Protein AF-A0A9E5F348-F1 (afdb_monomer_lite)

Radius of gyration: 17.95 Å; chains: 1; bounding box: 44×20×51 Å

Secondary structure (DSSP, 8-state):
---PPPPS-HHHHHHHHHHSTTTS--HHHHTTS-SSTTS-B-S-SS--SSEEEE-TTSS-EEEE-----HHHHHH-HHHHHHHHHHHHHHHH-

Foldseek 3Di:
DDDDDDDPDPVVVVVVQCPDPVNDDPCVVPVVDDPCPPNQWPDPPDDALWTWGHDPPDPDIDIDHFFFDPVLCVVPVVVRVVVRVVSRVVSRD

Sequence (93 aa):
MQTINEPTDYVVVARQLISQPNIASKRWVYEQYDSMVGTANMGTNKCSDAAVVNIKGTSSALVLSVDCNGRYVHANPKVGTMIAVCEAARNIV

pLDDT: mean 91.68, std 7.56, range [50.47, 98.12]

Structure (mmCIF, N/CA/C/O backbone):
data_AF-A0A9E5F348-F1
#
_entry.id   AF-A0A9E5F348-F1
#
loop_
_atom_site.group_PDB
_atom_site.id
_atom_site.type_symbol
_atom_site.label_atom_id
_atom_site.label_alt_id
_atom_site.label_comp_id
_atom_site.label_asym_id
_atom_site.label_entity_id
_atom_site.label_seq_id
_atom_site.pdbx_PDB_ins_code
_atom_site.Cartn_x
_atom_site.Cartn_y
_atom_site.Cartn_z
_atom_site.occupancy
_atom_site.B_iso_or_equiv
_atom_site.auth_seq_id
_atom_site.auth_comp_id
_atom_site.auth_asym_id
_atom_site.auth_atom_id
_atom_site.pdbx_PDB_model_num
ATOM 1 N N . MET A 1 1 ? 26.048 7.505 -14.699 1.00 50.47 1 MET A N 1
ATOM 2 C CA . MET A 1 1 ? 24.580 7.377 -14.806 1.00 50.47 1 MET A CA 1
ATOM 3 C C . MET A 1 1 ? 24.261 7.138 -16.264 1.00 50.47 1 MET A C 1
ATOM 5 O O . MET A 1 1 ? 24.703 7.927 -17.085 1.00 50.47 1 MET A O 1
ATOM 9 N N . GLN A 1 2 ? 23.614 6.023 -16.593 1.00 62.84 2 GLN A N 1
ATOM 10 C CA . GLN A 1 2 ? 23.199 5.743 -17.967 1.00 62.84 2 GLN A CA 1
ATOM 11 C C . GLN A 1 2 ? 22.030 6.675 -18.301 1.00 62.84 2 GLN A C 1
ATOM 13 O O . GLN A 1 2 ? 21.029 6.673 -17.586 1.00 62.84 2 GLN A O 1
ATOM 18 N N . THR A 1 3 ? 22.176 7.505 -19.328 1.00 75.69 3 THR A N 1
ATOM 19 C CA . THR A 1 3 ? 21.109 8.393 -19.794 1.00 75.69 3 THR A CA 1
ATOM 20 C C . THR A 1 3 ? 20.053 7.534 -20.482 1.00 75.69 3 THR A C 1
ATOM 22 O O . THR A 1 3 ? 20.325 6.924 -21.513 1.00 75.69 3 THR A O 1
ATOM 25 N N . ILE A 1 4 ? 18.874 7.412 -19.874 1.00 83.31 4 ILE A N 1
ATOM 26 C CA . ILE A 1 4 ? 17.737 6.711 -20.477 1.00 83.31 4 ILE A CA 1
ATOM 27 C C . ILE A 1 4 ? 17.034 7.713 -21.392 1.00 83.31 4 ILE A C 1
ATOM 29 O O . ILE A 1 4 ? 16.691 8.805 -20.946 1.00 83.31 4 ILE A O 1
ATOM 33 N N . ASN A 1 5 ? 16.845 7.353 -22.663 1.00 89.62 5 ASN A N 1
ATOM 34 C CA . ASN A 1 5 ? 16.136 8.209 -23.613 1.00 89.62 5 ASN A CA 1
ATOM 35 C C . ASN A 1 5 ? 14.669 8.364 -23.197 1.00 89.62 5 ASN A C 1
ATOM 37 O O . ASN A 1 5 ? 14.013 7.378 -22.848 1.00 89.62 5 ASN A O 1
ATOM 41 N N . GLU A 1 6 ? 14.158 9.591 -23.259 1.00 90.56 6 GLU A N 1
ATOM 42 C CA . GLU A 1 6 ? 12.754 9.862 -22.968 1.00 90.56 6 GLU A CA 1
ATOM 43 C C . GLU A 1 6 ? 11.836 9.227 -24.029 1.00 90.56 6 GLU A C 1
ATOM 45 O O . GLU A 1 6 ? 12.196 9.158 -25.210 1.00 90.56 6 GLU A O 1
ATOM 50 N N . PRO A 1 7 ? 10.642 8.754 -23.631 1.00 91.12 7 PRO A N 1
ATOM 51 C CA . PRO A 1 7 ? 9.627 8.316 -24.574 1.00 91.12 7 PRO A CA 1
ATOM 52 C C . PRO A 1 7 ? 9.253 9.408 -25.578 1.00 91.12 7 PRO A C 1
ATOM 54 O O . PRO A 1 7 ? 9.046 10.561 -25.214 1.00 91.12 7 PRO A O 1
ATOM 57 N N . THR A 1 8 ? 9.061 9.019 -26.836 1.00 92.56 8 THR A N 1
ATOM 58 C CA . THR A 1 8 ? 8.593 9.925 -27.896 1.00 92.56 8 THR A CA 1
ATOM 59 C C . THR A 1 8 ? 7.117 10.316 -27.754 1.00 92.56 8 THR A C 1
ATOM 61 O O . THR A 1 8 ? 6.720 11.359 -28.261 1.00 92.56 8 THR A O 1
ATOM 64 N N . ASP A 1 9 ? 6.302 9.490 -27.084 1.00 95.38 9 ASP A N 1
ATOM 65 C CA . ASP A 1 9 ? 4.877 9.741 -26.830 1.00 95.38 9 ASP A CA 1
ATOM 66 C C . ASP A 1 9 ? 4.499 9.347 -25.393 1.00 95.38 9 ASP A C 1
ATOM 68 O O . ASP A 1 9 ? 4.388 8.167 -25.039 1.00 95.38 9 ASP A O 1
ATOM 72 N N . TYR A 1 10 ? 4.269 10.356 -24.555 1.00 95.69 10 TYR A N 1
ATOM 73 C CA . TYR A 1 10 ? 3.893 10.171 -23.156 1.00 95.69 10 TYR A CA 1
ATOM 74 C C . TYR A 1 10 ? 2.478 9.628 -22.960 1.00 95.69 10 TYR A C 1
ATOM 76 O O . TYR A 1 10 ? 2.228 8.946 -21.967 1.00 95.69 10 TYR A O 1
ATOM 84 N N . VAL A 1 11 ? 1.549 9.887 -23.884 1.00 96.69 11 VAL A N 1
ATOM 85 C CA . VAL A 1 11 ? 0.161 9.418 -23.771 1.00 96.69 11 VAL A CA 1
ATOM 86 C C . VAL A 1 11 ? 0.116 7.904 -23.934 1.00 96.69 11 VAL A C 1
ATOM 88 O O . VAL A 1 11 ? -0.569 7.221 -23.168 1.00 96.69 11 VAL A O 1
ATOM 91 N N . VAL A 1 12 ? 0.872 7.366 -24.893 1.00 96.56 12 VAL A N 1
ATOM 92 C CA . VAL A 1 12 ? 0.980 5.915 -25.097 1.00 96.56 12 VAL A CA 1
ATOM 93 C C . VAL A 1 12 ? 1.595 5.242 -23.871 1.00 96.56 12 VAL A C 1
ATOM 95 O O . VAL A 1 12 ? 1.029 4.271 -23.363 1.00 96.56 12 VAL A O 1
ATOM 98 N N . VAL A 1 13 ? 2.696 5.782 -23.338 1.00 95.62 13 VAL A N 1
ATOM 99 C CA . VAL A 1 13 ? 3.346 5.228 -22.138 1.00 95.62 13 VAL A CA 1
ATOM 100 C C . VAL A 1 13 ? 2.438 5.322 -20.912 1.00 95.62 13 VAL A C 1
ATOM 102 O O . VAL A 1 13 ? 2.304 4.346 -20.177 1.00 95.62 13 VAL A O 1
ATOM 105 N N . ALA A 1 14 ? 1.748 6.446 -20.703 1.00 95.81 14 ALA A N 1
ATOM 106 C CA . ALA A 1 14 ? 0.805 6.594 -19.599 1.00 95.81 14 ALA A CA 1
ATOM 107 C C . ALA A 1 14 ? -0.328 5.560 -19.681 1.00 95.81 14 ALA A C 1
ATOM 109 O O . ALA A 1 14 ? -0.637 4.914 -18.680 1.00 95.81 14 ALA A O 1
ATOM 110 N N . ARG A 1 15 ? -0.898 5.335 -20.877 1.00 96.62 15 ARG A N 1
ATOM 111 C CA . ARG A 1 15 ? -1.919 4.294 -21.103 1.00 96.62 15 ARG A CA 1
ATOM 112 C C . ARG A 1 15 ? -1.397 2.896 -20.780 1.00 96.62 15 ARG A C 1
ATOM 114 O O . ARG A 1 15 ? -2.118 2.102 -20.180 1.00 96.62 15 ARG A O 1
ATOM 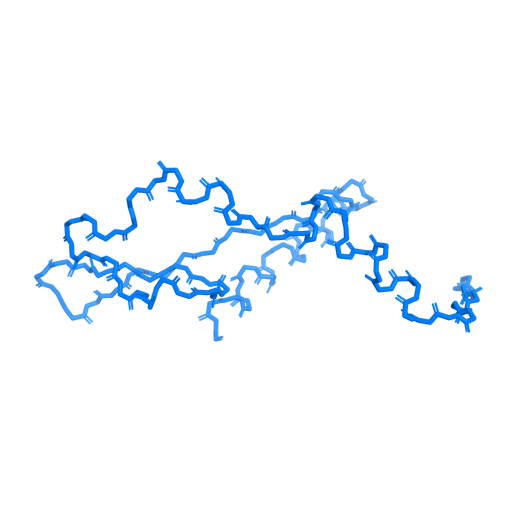121 N N . GLN A 1 16 ? -0.147 2.606 -21.133 1.00 95.62 16 GLN A N 1
ATOM 122 C CA . GLN A 1 16 ? 0.494 1.344 -20.769 1.00 95.62 16 GLN A CA 1
ATOM 123 C C . GLN A 1 16 ? 0.660 1.217 -19.250 1.00 95.62 16 GLN A C 1
ATOM 125 O O . GLN A 1 16 ? 0.271 0.195 -18.688 1.00 95.62 16 GLN A O 1
ATOM 130 N N . LEU A 1 17 ? 1.171 2.248 -18.570 1.00 95.94 17 LEU A N 1
ATOM 131 C CA . LEU A 1 17 ? 1.384 2.233 -17.119 1.00 95.94 17 LEU A CA 1
ATOM 132 C C . LEU A 1 17 ? 0.081 2.006 -16.345 1.00 95.94 17 LEU A C 1
ATOM 134 O O . LEU A 1 17 ? 0.026 1.103 -15.512 1.00 95.94 17 LEU A O 1
ATOM 138 N N . ILE A 1 18 ? -0.988 2.747 -16.653 1.00 95.94 18 ILE A N 1
ATOM 139 C CA . ILE A 1 18 ? -2.271 2.610 -15.938 1.00 95.94 18 ILE A CA 1
ATOM 140 C C . ILE A 1 18 ? -2.962 1.260 -16.186 1.00 95.94 18 ILE A C 1
ATOM 142 O O . ILE A 1 18 ? -3.825 0.870 -15.403 1.00 95.94 18 ILE A O 1
ATOM 146 N N . SER A 1 19 ? -2.588 0.538 -17.250 1.00 95.88 19 SER A N 1
ATOM 147 C CA . SER A 1 19 ? -3.084 -0.818 -17.521 1.00 95.88 19 SER A CA 1
ATOM 148 C C . SER A 1 19 ? -2.388 -1.901 -16.688 1.00 95.88 19 SER A C 1
ATOM 150 O O . SER A 1 19 ? -2.896 -3.017 -16.579 1.00 95.88 19 SER A O 1
ATOM 152 N N . GLN A 1 20 ? -1.233 -1.601 -16.080 1.00 96.31 20 GLN A N 1
ATOM 153 C CA . GLN A 1 20 ? -0.497 -2.586 -15.295 1.00 96.31 20 GLN A CA 1
ATOM 154 C C . GLN A 1 20 ? -1.224 -2.879 -13.978 1.00 96.31 20 GLN A C 1
ATOM 156 O O . GLN A 1 20 ? -1.515 -1.937 -13.240 1.00 96.31 20 GLN A O 1
ATOM 161 N N . PRO A 1 21 ? -1.413 -4.152 -13.583 1.00 94.50 21 PRO A N 1
ATOM 162 C CA . PRO A 1 21 ? -2.093 -4.503 -12.334 1.00 94.50 21 PRO A CA 1
ATOM 163 C C . PRO A 1 21 ? -1.492 -3.859 -11.080 1.00 94.50 21 PRO A C 1
ATOM 165 O O . PRO A 1 21 ? -2.222 -3.578 -10.135 1.00 94.50 21 PRO A O 1
ATOM 168 N N . ASN A 1 22 ? -0.186 -3.571 -11.077 1.00 92.88 22 ASN A N 1
ATOM 169 C CA . ASN A 1 22 ? 0.486 -2.897 -9.962 1.00 92.88 22 ASN A CA 1
ATOM 170 C C . ASN A 1 22 ? 0.013 -1.442 -9.778 1.00 92.88 22 ASN A C 1
ATOM 172 O O . ASN A 1 22 ? -0.114 -0.997 -8.644 1.00 92.88 22 ASN A O 1
ATOM 176 N N . ILE A 1 23 ? -0.341 -0.740 -10.860 1.00 94.50 23 ILE A N 1
ATOM 177 C CA . ILE A 1 23 ? -0.746 0.681 -10.856 1.00 94.50 23 ILE A CA 1
ATOM 178 C C . ILE A 1 23 ? -2.270 0.836 -10.959 1.00 94.50 23 ILE A C 1
ATOM 180 O O . ILE A 1 23 ? -2.847 1.737 -10.360 1.00 94.50 23 ILE A O 1
ATOM 184 N N . ALA A 1 24 ? -2.933 -0.058 -11.695 1.00 94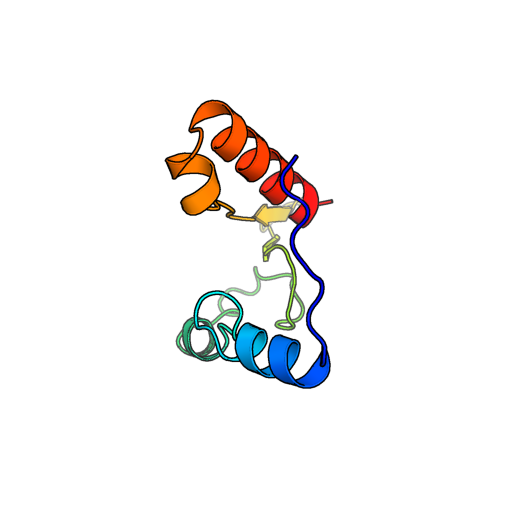.75 24 ALA A N 1
ATOM 185 C CA . ALA A 1 24 ? -4.364 -0.012 -11.968 1.00 94.75 24 ALA A CA 1
ATOM 186 C C . ALA A 1 24 ? -5.227 0.024 -10.692 1.00 94.75 24 ALA A C 1
ATOM 188 O O . ALA A 1 24 ? -4.797 -0.367 -9.601 1.00 94.75 24 ALA A O 1
ATOM 189 N N . SER A 1 25 ? -6.485 0.450 -10.843 1.00 93.94 25 SER A N 1
ATOM 190 C CA . SER A 1 25 ? -7.433 0.551 -9.730 1.00 93.94 25 SER A CA 1
ATOM 191 C C . SER A 1 25 ? -7.599 -0.778 -8.985 1.00 93.94 25 SER A C 1
ATOM 193 O O . SER A 1 25 ? -7.857 -1.821 -9.586 1.00 93.94 25 SER A O 1
ATOM 195 N N . LYS A 1 26 ? -7.512 -0.724 -7.653 1.00 92.75 26 LYS A N 1
ATOM 196 C CA . LYS A 1 26 ? -7.757 -1.865 -6.755 1.00 92.75 26 LYS A CA 1
ATOM 197 C C . LYS A 1 26 ? -9.219 -1.969 -6.310 1.00 92.75 26 LYS A C 1
ATOM 199 O O . LYS A 1 26 ? -9.525 -2.731 -5.401 1.00 92.75 26 LYS A O 1
ATOM 204 N N . ARG A 1 27 ? -10.121 -1.230 -6.970 1.00 92.94 27 ARG A N 1
ATOM 205 C CA . ARG A 1 27 ? -11.560 -1.177 -6.670 1.00 92.94 27 ARG A CA 1
ATOM 206 C C . ARG A 1 27 ? -12.207 -2.544 -6.548 1.00 92.94 27 ARG A C 1
ATOM 208 O O . ARG A 1 27 ? -12.850 -2.821 -5.544 1.00 92.94 27 ARG A O 1
ATOM 215 N N . TRP A 1 28 ? -11.942 -3.408 -7.519 1.00 92.00 28 TRP A N 1
ATOM 216 C CA . TRP A 1 28 ? -12.487 -4.760 -7.525 1.00 92.00 28 TRP A CA 1
ATOM 217 C C . TRP A 1 28 ? -12.120 -5.553 -6.257 1.00 92.00 28 TRP A C 1
ATOM 219 O O . TRP A 1 28 ? -12.884 -6.417 -5.850 1.00 92.00 28 TRP A O 1
ATOM 229 N N . VAL A 1 29 ? -10.971 -5.273 -5.621 1.00 92.25 29 VAL A N 1
ATOM 230 C CA . VAL A 1 29 ? -10.540 -5.955 -4.391 1.00 92.25 29 VAL A CA 1
ATOM 231 C C . VAL A 1 29 ? -11.398 -5.510 -3.216 1.00 92.25 29 VAL A C 1
ATOM 233 O O . VAL A 1 29 ? -11.980 -6.349 -2.539 1.00 92.25 29 VAL A O 1
ATOM 236 N N . TYR A 1 30 ? -11.480 -4.201 -2.966 1.00 89.88 30 TYR A N 1
ATOM 237 C CA . TYR A 1 30 ? -12.116 -3.699 -1.749 1.00 89.88 30 TYR A CA 1
ATOM 238 C C . TYR A 1 30 ? -13.647 -3.671 -1.826 1.00 89.88 30 TYR A C 1
ATOM 240 O O . TYR A 1 30 ? -14.282 -3.751 -0.785 1.00 89.88 30 TYR A O 1
ATOM 248 N N . GLU A 1 31 ? -14.258 -3.615 -3.016 1.00 91.69 31 GLU A N 1
ATOM 249 C CA . GLU A 1 31 ? -15.727 -3.677 -3.173 1.00 91.69 31 GLU A CA 1
ATOM 250 C C . GLU A 1 31 ? -16.330 -5.019 -2.745 1.00 91.69 31 GLU A C 1
ATOM 252 O O . GLU A 1 31 ? -17.528 -5.113 -2.493 1.00 91.69 31 GLU A O 1
ATOM 257 N N . GLN A 1 32 ? -15.502 -6.058 -2.637 1.00 92.94 32 GLN A N 1
ATOM 258 C CA . GLN A 1 32 ? -15.915 -7.358 -2.114 1.00 92.94 32 GLN A CA 1
ATOM 259 C C . GLN A 1 32 ? -16.102 -7.352 -0.588 1.00 92.94 32 GLN A C 1
ATOM 261 O O . GLN A 1 32 ? -16.646 -8.310 -0.043 1.00 92.94 32 GLN A O 1
ATOM 266 N N . TYR A 1 33 ? -15.652 -6.298 0.101 1.00 89.12 33 TYR A N 1
ATOM 267 C CA . TYR A 1 33 ? -15.697 -6.173 1.554 1.00 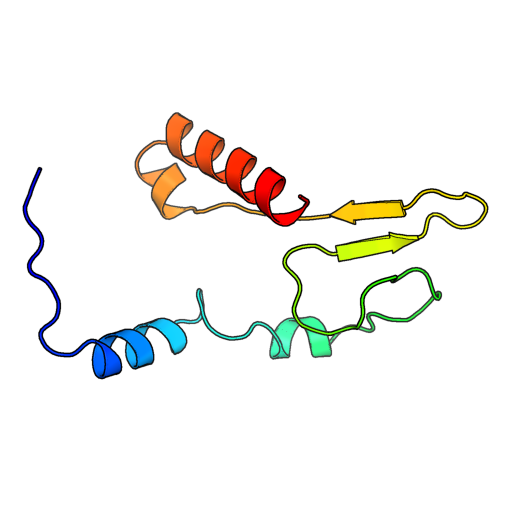89.12 33 TYR A CA 1
ATOM 268 C C . TYR A 1 33 ? -16.523 -4.953 1.972 1.00 89.12 33 TYR A C 1
ATOM 270 O O . TYR A 1 33 ? -16.512 -3.912 1.317 1.00 89.12 33 TYR A O 1
ATOM 278 N N . ASP A 1 34 ? -17.218 -5.063 3.102 1.00 88.06 34 ASP A N 1
ATOM 279 C CA . ASP A 1 34 ? -17.938 -3.934 3.687 1.00 88.06 34 ASP A CA 1
ATOM 280 C C . ASP A 1 34 ? -16.970 -3.026 4.462 1.00 88.06 34 ASP A C 1
ATOM 282 O O . ASP A 1 34 ? -16.340 -3.450 5.433 1.00 88.06 34 ASP A O 1
ATOM 286 N N . SER A 1 35 ? -16.850 -1.769 4.030 1.00 82.75 35 SER A N 1
ATOM 287 C CA . SER A 1 35 ? -15.974 -0.769 4.647 1.00 82.75 35 SER A CA 1
ATOM 288 C C . SER A 1 35 ? -16.660 0.099 5.710 1.00 82.75 35 SER A C 1
ATOM 290 O O . SER A 1 35 ? -16.002 0.948 6.308 1.00 82.75 35 SER A O 1
ATOM 292 N N . MET A 1 36 ? -17.968 -0.043 5.942 1.00 81.06 36 MET A N 1
ATOM 293 C CA . MET A 1 36 ? -18.770 0.851 6.792 1.00 81.06 36 MET A CA 1
ATOM 294 C C . MET A 1 36 ? -19.357 0.176 8.037 1.00 81.06 36 MET A C 1
ATOM 296 O O . MET A 1 36 ? -19.737 0.873 8.987 1.00 81.06 36 MET A O 1
ATOM 300 N N . VAL A 1 37 ? -19.420 -1.157 8.072 1.00 79.31 37 VAL A N 1
ATOM 301 C CA . VAL A 1 37 ? -19.953 -1.903 9.219 1.00 79.31 37 VAL A CA 1
ATOM 302 C C . VAL A 1 37 ? -19.248 -1.505 10.518 1.00 79.31 37 VAL A C 1
ATOM 304 O O . VAL A 1 37 ? -18.025 -1.450 10.630 1.00 79.31 37 VAL A O 1
ATOM 307 N N . GLY A 1 38 ? -20.061 -1.206 11.534 1.00 76.31 38 GLY A N 1
ATOM 308 C CA . GLY A 1 38 ? -19.593 -0.818 12.862 1.00 76.31 38 GLY A CA 1
ATOM 309 C C . GLY A 1 38 ? -19.283 0.670 13.042 1.00 76.31 38 GLY A C 1
ATOM 310 O O . GLY A 1 38 ? -18.823 1.017 14.132 1.00 76.31 38 GLY A O 1
ATOM 311 N N . THR A 1 39 ? -19.537 1.525 12.035 1.00 74.25 39 THR A N 1
ATOM 312 C CA . THR A 1 39 ? -19.394 3.003 12.078 1.00 74.25 39 THR A CA 1
ATOM 313 C C . THR A 1 39 ? -18.041 3.483 12.617 1.00 74.25 39 THR A C 1
ATOM 315 O O . THR A 1 39 ? -17.949 4.529 13.260 1.00 74.25 39 THR A O 1
ATOM 318 N N . ALA A 1 40 ? -16.998 2.672 12.432 1.00 84.56 40 ALA A N 1
ATOM 319 C CA . ALA A 1 40 ? -15.647 2.973 12.888 1.00 84.56 40 ALA A CA 1
ATOM 320 C C . ALA A 1 40 ? -14.791 3.569 11.765 1.00 84.56 40 ALA A C 1
ATOM 322 O O . ALA A 1 40 ? -13.850 4.296 12.047 1.00 84.56 40 ALA A O 1
ATOM 323 N N . ASN A 1 41 ? -15.116 3.307 10.499 1.00 88.00 41 ASN A N 1
ATOM 324 C CA . ASN A 1 41 ? -14.462 3.969 9.377 1.00 88.00 41 ASN A CA 1
ATOM 325 C C . ASN A 1 41 ? -14.802 5.469 9.385 1.00 88.00 41 ASN A C 1
ATOM 327 O O . ASN A 1 41 ? -15.976 5.835 9.396 1.00 88.00 41 ASN A O 1
ATOM 331 N N . MET A 1 42 ? -13.774 6.318 9.386 1.00 88.31 42 MET A N 1
ATOM 332 C CA . MET A 1 42 ? -13.914 7.778 9.295 1.00 88.31 42 MET A CA 1
ATOM 333 C C . MET A 1 42 ? -13.537 8.335 7.917 1.00 88.31 42 MET A C 1
ATOM 335 O O . MET A 1 42 ? -13.525 9.547 7.716 1.00 88.31 42 MET A O 1
ATOM 339 N N . GLY A 1 43 ? -13.214 7.466 6.960 1.00 84.56 43 GLY A N 1
ATOM 340 C CA . GLY A 1 43 ? -12.973 7.830 5.573 1.00 84.56 43 GLY A CA 1
ATOM 341 C C . GLY A 1 43 ? -14.263 8.118 4.800 1.00 84.56 43 GLY A C 1
ATOM 342 O O . GLY A 1 43 ? -15.372 7.783 5.209 1.00 84.56 43 GLY A O 1
ATOM 343 N N . THR A 1 44 ? -14.112 8.708 3.615 1.00 82.81 44 THR A N 1
ATOM 344 C CA . THR A 1 44 ? -15.238 9.037 2.717 1.00 82.81 44 THR A CA 1
ATOM 345 C C . THR A 1 44 ? -15.614 7.899 1.762 1.00 82.81 44 THR A C 1
ATOM 347 O O . THR A 1 44 ? -16.421 8.103 0.857 1.00 82.81 44 THR A O 1
ATOM 350 N N . ASN A 1 45 ? -14.985 6.725 1.901 1.00 80.19 45 ASN A N 1
ATOM 351 C CA . ASN A 1 45 ? -14.987 5.633 0.912 1.00 80.19 45 ASN A CA 1
ATOM 352 C C . ASN A 1 45 ? -14.536 6.053 -0.503 1.00 80.19 45 ASN A C 1
ATOM 354 O O . ASN A 1 45 ? -14.739 5.324 -1.474 1.00 80.19 45 ASN A O 1
ATOM 358 N N . LYS A 1 46 ? -13.902 7.224 -0.633 1.00 85.50 46 LYS A N 1
ATOM 359 C CA . LYS A 1 46 ? -13.159 7.629 -1.828 1.00 85.50 46 LYS A CA 1
ATOM 360 C C . LYS A 1 46 ? -11.710 7.154 -1.717 1.00 85.50 46 LYS A C 1
ATOM 362 O O . LYS A 1 46 ? -11.259 6.762 -0.645 1.00 85.50 46 LYS A O 1
ATOM 367 N N . CYS A 1 47 ? -10.990 7.210 -2.835 1.00 86.00 47 CYS A N 1
ATOM 368 C CA . CYS A 1 47 ? -9.558 6.924 -2.864 1.00 86.00 47 CYS A CA 1
ATOM 369 C C . CYS A 1 47 ? -8.820 7.832 -1.868 1.00 86.00 47 CYS A C 1
ATOM 371 O O . CYS A 1 47 ? -9.037 9.044 -1.870 1.00 86.00 47 CYS A O 1
ATOM 373 N N . SER A 1 48 ? -7.981 7.233 -1.030 1.00 90.69 48 SER A N 1
ATOM 374 C CA . SER A 1 48 ? -7.153 7.903 -0.030 1.00 90.69 48 SER A CA 1
ATOM 375 C C . SER A 1 48 ? -5.865 7.104 0.150 1.00 90.69 48 SER A C 1
ATOM 377 O O . SER A 1 48 ? -5.869 5.894 -0.084 1.00 90.69 48 SER A O 1
ATOM 379 N N . ASP A 1 49 ? -4.793 7.781 0.555 1.00 93.00 49 ASP A N 1
ATOM 380 C CA . ASP A 1 49 ? -3.476 7.172 0.757 1.00 93.00 49 ASP A CA 1
ATOM 381 C C . ASP A 1 49 ? -3.383 6.391 2.083 1.00 93.00 49 ASP A C 1
ATOM 383 O O . ASP A 1 49 ? -2.526 5.525 2.228 1.00 93.00 49 ASP A O 1
ATOM 387 N N . ALA A 1 50 ? -4.305 6.622 3.028 1.00 93.88 50 ALA A N 1
ATOM 388 C CA . ALA A 1 50 ? -4.363 5.910 4.304 1.00 93.88 50 ALA A CA 1
ATOM 389 C C . ALA A 1 50 ? -5.806 5.652 4.772 1.00 93.88 50 ALA A C 1
ATOM 391 O O . ALA A 1 50 ? -6.742 6.388 4.454 1.00 93.88 50 ALA A O 1
ATOM 392 N N . ALA A 1 51 ? -5.993 4.602 5.573 1.00 92.44 51 ALA A N 1
ATOM 393 C CA . ALA A 1 51 ? -7.267 4.304 6.224 1.00 92.44 51 ALA A CA 1
ATOM 394 C C . ALA A 1 51 ? -7.340 4.959 7.610 1.00 92.44 51 ALA A C 1
ATOM 396 O O . ALA A 1 51 ? -6.373 4.911 8.367 1.00 92.44 51 ALA A O 1
ATOM 397 N N . VAL A 1 52 ? -8.501 5.520 7.964 1.00 93.50 52 VAL A N 1
ATOM 398 C CA . VAL A 1 52 ? -8.735 6.184 9.257 1.00 93.50 52 VAL A CA 1
ATOM 399 C C . VAL A 1 52 ? -9.855 5.477 10.013 1.00 93.50 52 VAL A C 1
ATOM 401 O O . VAL A 1 52 ? -10.993 5.412 9.544 1.00 93.50 52 VAL A O 1
ATOM 404 N N . VAL A 1 53 ? -9.537 4.967 11.203 1.00 93.25 53 VAL A N 1
ATOM 405 C CA . VAL A 1 53 ? -10.444 4.181 12.045 1.00 93.25 53 VAL A CA 1
ATOM 406 C C . VAL A 1 53 ? -10.636 4.862 13.398 1.00 93.25 53 VAL A C 1
ATOM 408 O O . VAL A 1 53 ? -9.683 5.126 14.124 1.00 93.25 53 VAL A O 1
ATOM 411 N N . ASN A 1 54 ? -11.886 5.128 13.756 1.00 93.81 54 ASN A N 1
ATOM 412 C CA . ASN A 1 54 ? -12.290 5.708 15.026 1.00 93.81 54 ASN A CA 1
ATOM 413 C C . ASN A 1 54 ? -12.090 4.725 16.187 1.00 93.81 54 ASN A C 1
ATOM 415 O O . ASN A 1 54 ? -12.551 3.580 16.125 1.00 93.81 54 ASN A O 1
ATOM 419 N N . ILE A 1 55 ? -11.500 5.196 17.286 1.00 92.94 55 ILE A N 1
ATOM 420 C CA . ILE A 1 55 ? -11.416 4.444 18.538 1.00 92.94 55 ILE A CA 1
ATOM 421 C C . ILE A 1 55 ? -12.605 4.849 19.418 1.00 92.94 55 ILE A C 1
ATOM 423 O O . ILE A 1 55 ? -12.607 5.897 20.069 1.00 92.94 55 ILE A O 1
ATOM 427 N N . LYS A 1 56 ? -13.643 4.005 19.434 1.00 90.25 56 LYS A N 1
ATOM 428 C CA . LYS A 1 56 ? -14.903 4.276 20.146 1.00 90.25 56 LYS A CA 1
ATOM 429 C C . LYS A 1 56 ? -14.669 4.599 21.624 1.00 90.25 56 LYS A C 1
ATOM 431 O O . LYS A 1 56 ? -13.906 3.919 22.301 1.00 90.25 56 LYS A O 1
ATOM 436 N N . GLY A 1 57 ? -15.382 5.609 22.124 1.00 92.81 57 GLY A N 1
ATOM 437 C CA . GLY A 1 57 ? -15.264 6.066 23.513 1.00 92.81 57 GLY A CA 1
ATOM 438 C C . GLY A 1 57 ? -14.064 6.980 23.777 1.00 92.81 57 GLY A C 1
ATOM 439 O O . GLY A 1 57 ? -13.827 7.340 24.925 1.00 92.81 57 GLY A O 1
ATOM 440 N N . THR A 1 58 ? -13.323 7.377 22.738 1.00 94.00 58 THR A N 1
ATOM 441 C CA . THR A 1 58 ? -12.192 8.307 22.838 1.00 94.00 58 THR A CA 1
ATOM 442 C C . THR A 1 58 ? -12.319 9.438 21.815 1.00 94.00 58 THR A C 1
ATOM 444 O O . THR A 1 58 ? -13.159 9.383 20.918 1.00 94.00 58 THR A O 1
ATOM 447 N N . SER A 1 59 ? -11.472 10.461 21.938 1.00 93.62 59 SER A N 1
ATOM 448 C CA . SER A 1 59 ? -11.265 11.495 20.914 1.00 93.62 59 SER A CA 1
ATOM 449 C C . SER A 1 59 ? -10.133 11.143 19.936 1.00 93.62 59 SER A C 1
ATOM 451 O O . SER A 1 59 ? -9.621 12.018 19.239 1.00 93.62 59 SER A O 1
ATOM 453 N N . SER A 1 60 ? -9.697 9.881 19.911 1.00 94.06 60 SER A N 1
ATOM 454 C CA . SER A 1 60 ? -8.547 9.417 19.136 1.00 94.06 60 SER A CA 1
ATOM 455 C C . SER A 1 60 ? -8.962 8.524 17.967 1.00 94.06 60 SER A C 1
ATOM 457 O O . SER A 1 60 ? -10.006 7.873 17.978 1.00 94.06 60 SER A O 1
ATOM 459 N N . ALA A 1 61 ? -8.098 8.471 16.958 1.00 94.62 61 ALA A N 1
ATOM 460 C CA . ALA A 1 61 ? -8.255 7.634 15.781 1.00 94.62 61 ALA A CA 1
ATOM 461 C C . ALA A 1 61 ? -6.939 6.932 15.449 1.00 94.62 61 ALA A C 1
ATOM 463 O O . ALA A 1 61 ? -5.860 7.433 15.767 1.00 94.62 61 ALA A O 1
ATOM 464 N N . LEU A 1 62 ? -7.043 5.786 14.788 1.00 93.69 62 LEU A N 1
ATOM 465 C CA . LEU A 1 62 ? -5.917 5.064 14.223 1.00 93.69 62 LEU A CA 1
ATOM 466 C C . LEU A 1 62 ? -5.839 5.345 12.722 1.00 93.69 62 LEU A C 1
ATOM 468 O O . LEU A 1 62 ? -6.836 5.195 12.014 1.00 93.69 62 LEU A O 1
ATOM 472 N N . VAL A 1 63 ? -4.654 5.721 12.246 1.00 94.75 63 VAL A N 1
ATOM 473 C CA . VAL A 1 63 ? -4.365 5.907 10.820 1.00 94.75 63 VAL A CA 1
ATOM 474 C C . VAL A 1 63 ? -3.418 4.803 10.364 1.00 94.75 63 VAL A C 1
ATOM 476 O O . VAL A 1 63 ? -2.442 4.501 11.050 1.00 94.75 63 VAL A O 1
ATOM 479 N N . LEU A 1 64 ? -3.736 4.165 9.239 1.00 93.75 64 LEU A N 1
ATOM 480 C CA . LEU A 1 64 ? -3.074 2.956 8.754 1.00 93.75 64 LEU A CA 1
ATOM 481 C C . LEU A 1 64 ? -2.649 3.128 7.290 1.00 93.75 64 LEU A C 1
ATOM 483 O O . LEU A 1 64 ? -3.487 3.436 6.444 1.00 93.75 64 LEU A O 1
ATOM 487 N N . SER A 1 65 ? -1.378 2.848 6.995 1.00 95.69 65 SER A N 1
ATOM 488 C CA . SER A 1 65 ? -0.838 2.662 5.639 1.00 95.69 65 SER A CA 1
ATOM 489 C C . SER A 1 65 ? 0.042 1.413 5.603 1.00 95.69 65 SER A C 1
ATOM 491 O O . SER A 1 65 ? 0.590 1.008 6.633 1.00 95.69 65 SER A O 1
ATOM 493 N N . VAL A 1 66 ? 0.178 0.798 4.429 1.00 94.56 66 VAL A N 1
ATOM 494 C CA . VAL A 1 66 ? 1.076 -0.338 4.190 1.00 94.56 66 VAL A CA 1
ATOM 495 C C . VAL A 1 66 ? 1.767 -0.137 2.850 1.00 94.56 66 VAL A C 1
ATOM 497 O O . VAL A 1 66 ? 1.105 -0.105 1.817 1.00 94.56 66 VAL A O 1
ATOM 500 N N . ASP A 1 67 ? 3.099 -0.089 2.868 1.00 95.94 67 ASP A N 1
ATOM 501 C CA . ASP A 1 67 ? 3.902 0.224 1.688 1.00 95.94 67 ASP A CA 1
ATOM 502 C C . ASP A 1 67 ? 5.142 -0.664 1.612 1.00 95.94 67 ASP A C 1
ATOM 504 O O . ASP A 1 67 ? 5.818 -0.914 2.613 1.00 95.94 67 ASP A O 1
ATOM 508 N N . CYS A 1 68 ? 5.439 -1.163 0.409 1.00 94.50 68 CYS A N 1
ATOM 509 C CA . CYS A 1 68 ? 6.678 -1.878 0.113 1.00 94.50 68 CYS A CA 1
ATOM 510 C C . CYS A 1 68 ? 6.871 -2.050 -1.399 1.00 94.50 68 CYS A C 1
ATOM 512 O O . CYS A 1 68 ? 6.086 -2.722 -2.072 1.00 94.50 68 CYS A O 1
ATOM 514 N N . ASN A 1 69 ? 7.975 -1.525 -1.936 1.00 96.06 69 ASN A N 1
ATOM 515 C CA . ASN A 1 69 ? 8.375 -1.790 -3.314 1.00 96.06 69 ASN A CA 1
ATOM 516 C C . ASN A 1 69 ? 9.385 -2.946 -3.386 1.00 96.06 69 ASN A C 1
ATOM 518 O O . ASN A 1 69 ? 10.589 -2.770 -3.173 1.00 96.06 69 ASN A O 1
ATOM 522 N N . GLY A 1 70 ? 8.899 -4.130 -3.769 1.00 95.25 70 GLY A N 1
ATOM 523 C CA . GLY A 1 70 ? 9.720 -5.339 -3.870 1.00 95.25 70 GLY A CA 1
ATOM 524 C C . GLY A 1 70 ? 10.893 -5.235 -4.853 1.00 95.25 70 GLY A C 1
ATOM 525 O O . GLY A 1 70 ? 11.912 -5.881 -4.636 1.00 95.25 70 GLY A O 1
ATOM 526 N N . ARG A 1 71 ? 10.813 -4.392 -5.896 1.00 96.19 71 ARG A N 1
ATOM 527 C CA . ARG A 1 71 ? 11.926 -4.201 -6.848 1.00 96.19 71 ARG A CA 1
ATOM 528 C C . ARG A 1 71 ? 13.082 -3.438 -6.208 1.00 96.19 71 ARG A C 1
ATOM 530 O O . ARG A 1 71 ? 14.235 -3.806 -6.411 1.00 96.19 71 ARG A O 1
ATOM 537 N N . TYR A 1 72 ? 12.781 -2.413 -5.411 1.00 97.06 72 TYR A N 1
ATOM 538 C CA . TYR A 1 72 ? 13.803 -1.665 -4.675 1.00 97.06 72 TYR A CA 1
ATOM 539 C C . TYR A 1 72 ? 14.443 -2.515 -3.586 1.00 97.06 72 TYR A C 1
ATOM 541 O O . TYR A 1 72 ? 15.664 -2.514 -3.459 1.00 97.06 72 TYR A O 1
ATOM 549 N N . VAL A 1 73 ? 13.637 -3.288 -2.854 1.00 97.12 73 VAL A N 1
ATOM 550 C CA . VAL A 1 73 ? 14.143 -4.220 -1.837 1.00 97.12 73 VAL A CA 1
ATOM 551 C C . VAL A 1 73 ? 15.002 -5.315 -2.475 1.00 97.12 73 VAL A C 1
ATOM 553 O O . VAL A 1 73 ? 16.066 -5.625 -1.951 1.00 97.12 73 VAL A O 1
ATOM 556 N N . HIS A 1 74 ? 14.595 -5.855 -3.628 1.00 97.62 74 HIS A N 1
ATOM 557 C CA . HIS A 1 74 ? 15.385 -6.845 -4.361 1.00 97.62 74 HIS A CA 1
ATOM 558 C C . HIS A 1 74 ? 16.730 -6.279 -4.843 1.00 97.62 74 HIS A C 1
ATOM 560 O O . HIS A 1 74 ? 17.750 -6.951 -4.726 1.00 97.62 74 HIS A O 1
ATOM 566 N N . ALA A 1 75 ? 16.750 -5.041 -5.349 1.00 97.38 75 ALA A N 1
ATOM 567 C CA . ALA A 1 75 ? 17.974 -4.394 -5.822 1.00 97.38 75 ALA A CA 1
ATOM 568 C C . ALA A 1 75 ? 18.926 -4.002 -4.676 1.00 97.38 75 ALA A C 1
ATOM 570 O O . ALA A 1 75 ? 20.141 -4.154 -4.791 1.00 97.38 75 ALA A O 1
ATOM 571 N N . ASN A 1 76 ? 18.387 -3.477 -3.573 1.00 97.88 76 ASN A N 1
ATOM 572 C CA . ASN A 1 76 ? 19.140 -3.139 -2.370 1.00 97.88 76 ASN A CA 1
ATOM 573 C C . ASN A 1 76 ? 18.213 -3.202 -1.14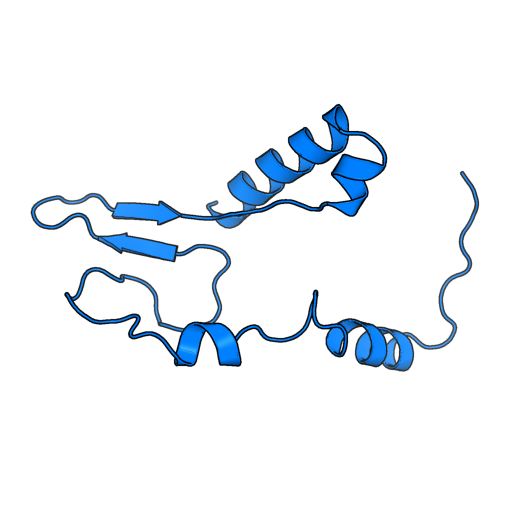2 1.00 97.88 76 ASN A C 1
ATOM 575 O O . ASN A 1 76 ? 17.454 -2.257 -0.912 1.00 97.88 76 ASN A O 1
ATOM 579 N N . PRO A 1 77 ? 18.302 -4.250 -0.302 1.00 97.62 77 PRO A N 1
ATOM 580 C CA . PRO A 1 77 ? 17.384 -4.431 0.820 1.00 97.62 77 PRO A CA 1
ATOM 581 C C . PRO A 1 77 ? 17.388 -3.272 1.817 1.00 97.62 77 PRO A C 1
ATOM 583 O O . PRO A 1 77 ? 16.329 -2.872 2.298 1.00 97.62 77 PRO A O 1
ATOM 586 N N . LYS A 1 78 ? 18.560 -2.685 2.098 1.00 98.06 78 LYS A N 1
ATOM 587 C CA . LYS A 1 78 ? 18.684 -1.573 3.048 1.00 98.06 78 LYS A CA 1
ATOM 588 C C . LYS A 1 78 ? 17.980 -0.325 2.519 1.00 98.06 78 LYS A C 1
ATOM 59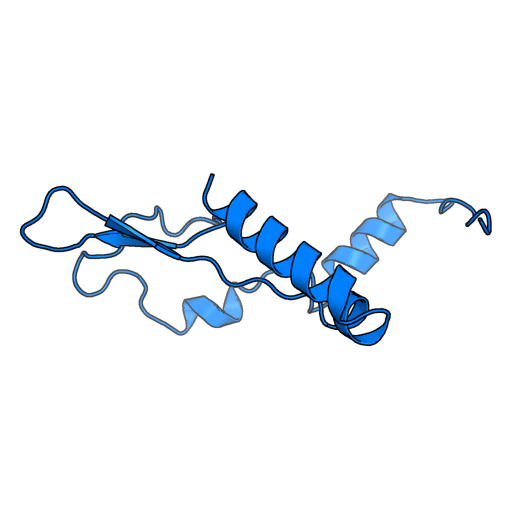0 O O . LYS A 1 78 ? 17.119 0.223 3.199 1.00 98.06 78 LYS A O 1
ATOM 595 N N . VAL A 1 79 ? 18.319 0.099 1.302 1.00 98.06 79 VAL A N 1
ATOM 596 C CA . VAL A 1 79 ? 17.732 1.303 0.691 1.00 98.06 79 VAL A CA 1
ATOM 597 C C . VAL A 1 79 ? 16.250 1.091 0.381 1.00 98.06 79 VAL A C 1
ATOM 599 O O . VAL A 1 79 ? 15.440 1.962 0.676 1.00 98.06 79 VAL A O 1
ATOM 602 N N . GLY A 1 80 ? 15.871 -0.075 -0.144 1.00 97.62 80 GLY A N 1
ATOM 603 C CA . GLY A 1 80 ? 14.476 -0.410 -0.428 1.00 97.62 80 GLY A CA 1
ATOM 604 C C . GLY A 1 80 ? 13.595 -0.386 0.820 1.00 97.62 80 GLY A C 1
ATOM 605 O O . GLY A 1 80 ? 12.508 0.184 0.782 1.00 97.62 80 GLY A O 1
ATOM 606 N N . THR A 1 81 ? 14.085 -0.917 1.945 1.00 97.62 81 THR A N 1
ATOM 607 C CA . THR A 1 81 ? 13.350 -0.867 3.222 1.00 97.62 81 THR A CA 1
ATOM 608 C C . THR A 1 81 ? 13.249 0.561 3.756 1.00 97.62 81 THR A C 1
ATOM 610 O O . THR A 1 81 ? 12.190 0.958 4.232 1.00 97.62 81 THR A O 1
ATOM 613 N N . MET A 1 82 ? 14.310 1.370 3.633 1.00 98.12 82 MET A N 1
ATOM 614 C CA . MET A 1 82 ? 14.242 2.795 3.984 1.00 98.12 82 MET A CA 1
ATOM 615 C C . MET A 1 82 ? 13.169 3.524 3.166 1.00 98.12 82 MET A C 1
ATOM 617 O O . MET A 1 82 ? 12.383 4.277 3.732 1.00 98.12 82 MET A O 1
ATOM 621 N N . ILE A 1 83 ? 13.099 3.271 1.853 1.00 97.75 83 ILE A N 1
ATOM 622 C CA . ILE A 1 83 ? 12.077 3.860 0.977 1.00 97.75 83 ILE A CA 1
ATOM 623 C C . ILE A 1 83 ? 10.672 3.449 1.428 1.00 97.75 83 ILE A C 1
ATOM 625 O O . ILE A 1 83 ? 9.816 4.323 1.519 1.00 97.75 83 ILE A O 1
ATOM 629 N N . ALA A 1 84 ? 10.454 2.170 1.755 1.00 97.19 84 ALA A N 1
ATOM 630 C CA . ALA A 1 84 ? 9.162 1.667 2.226 1.00 97.19 84 ALA A CA 1
ATOM 631 C C . ALA A 1 84 ? 8.689 2.380 3.507 1.00 97.19 84 ALA A C 1
ATOM 633 O O . ALA A 1 84 ? 7.552 2.836 3.576 1.00 97.19 84 ALA A O 1
ATOM 634 N N . VAL A 1 85 ? 9.579 2.562 4.493 1.00 96.94 85 VAL A N 1
ATOM 635 C CA . VAL A 1 85 ? 9.264 3.318 5.721 1.00 96.94 85 VAL A CA 1
ATOM 636 C C . VAL A 1 85 ? 8.931 4.777 5.402 1.00 96.94 85 VAL A C 1
ATOM 638 O O . VAL A 1 85 ? 7.967 5.323 5.933 1.00 96.94 85 VAL A O 1
ATOM 641 N N . CYS A 1 86 ? 9.705 5.416 4.521 1.00 96.88 86 CYS A N 1
ATOM 642 C CA . CYS A 1 86 ? 9.437 6.792 4.111 1.00 96.88 86 CYS A CA 1
ATOM 643 C C . CYS A 1 86 ? 8.116 6.943 3.342 1.00 96.88 86 CYS A C 1
ATOM 645 O O . CYS A 1 86 ? 7.481 7.986 3.448 1.00 96.88 86 CYS A O 1
ATOM 647 N N . GLU A 1 87 ? 7.720 5.952 2.545 1.00 97.12 87 GLU A N 1
ATOM 648 C CA . GLU A 1 87 ? 6.452 5.943 1.808 1.00 97.12 87 GLU A CA 1
ATOM 649 C C . GLU A 1 87 ? 5.263 5.807 2.762 1.00 97.12 87 GLU A C 1
ATOM 651 O O . GLU A 1 87 ? 4.405 6.686 2.770 1.00 97.12 87 GLU A O 1
ATOM 656 N N . ALA A 1 88 ? 5.305 4.828 3.671 1.00 96.31 88 ALA A N 1
ATOM 657 C CA . ALA A 1 88 ? 4.274 4.657 4.694 1.00 96.31 88 ALA A CA 1
ATOM 658 C C . ALA A 1 88 ? 4.105 5.894 5.584 1.00 96.31 88 ALA A C 1
ATOM 660 O O . ALA A 1 88 ? 2.983 6.274 5.912 1.00 96.31 88 ALA A O 1
ATOM 661 N N . ALA A 1 89 ? 5.207 6.559 5.946 1.00 95.94 89 ALA A N 1
ATOM 662 C CA . ALA A 1 89 ? 5.144 7.809 6.695 1.00 95.94 89 ALA A CA 1
ATOM 663 C C . ALA A 1 89 ? 4.502 8.950 5.885 1.00 95.94 89 ALA A C 1
ATOM 665 O O . ALA A 1 89 ? 3.742 9.725 6.452 1.00 95.94 89 ALA A O 1
ATOM 666 N N . ARG A 1 90 ? 4.776 9.059 4.575 1.00 96.31 90 ARG A N 1
ATOM 667 C CA . ARG A 1 90 ? 4.195 10.111 3.719 1.00 96.31 90 ARG A CA 1
ATOM 668 C C . ARG A 1 90 ? 2.701 9.933 3.485 1.00 96.31 90 ARG A C 1
ATOM 670 O O . ARG A 1 90 ? 2.009 10.935 3.436 1.00 96.31 90 ARG A O 1
ATOM 677 N N . ASN A 1 91 ? 2.215 8.700 3.372 1.00 95.31 91 ASN A N 1
ATOM 678 C CA . ASN A 1 91 ? 0.790 8.438 3.153 1.00 95.31 91 ASN A CA 1
ATOM 679 C C . ASN A 1 91 ? -0.092 8.864 4.344 1.00 95.31 91 ASN A C 1
ATOM 681 O O . ASN A 1 91 ? -1.291 9.069 4.182 1.00 95.31 91 ASN A O 1
ATOM 685 N N . ILE A 1 92 ? 0.490 8.973 5.546 1.00 92.38 92 ILE A N 1
ATOM 686 C CA . ILE A 1 92 ? -0.216 9.342 6.784 1.00 92.38 92 ILE A CA 1
ATOM 687 C C . ILE A 1 92 ? -0.228 10.868 7.028 1.00 92.38 92 ILE A C 1
ATOM 689 O O . ILE A 1 92 ? -1.089 11.340 7.771 1.00 92.38 92 ILE A O 1
ATOM 693 N N . VAL A 1 93 ? 0.729 11.619 6.463 1.00 82.25 93 VAL A 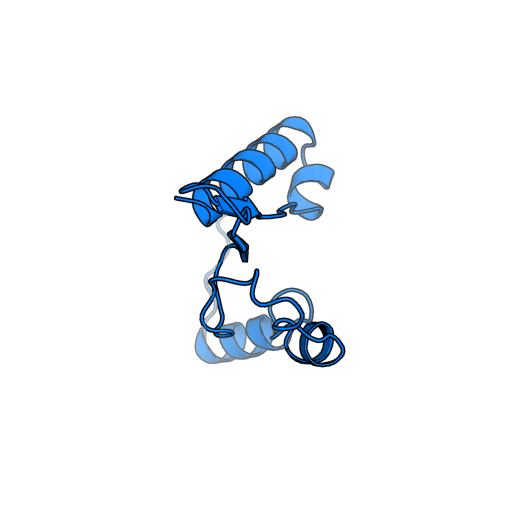N 1
ATOM 694 C CA . VAL A 1 93 ? 0.976 13.053 6.754 1.00 82.25 93 VAL A CA 1
ATOM 695 C C . VAL A 1 93 ? 0.096 13.984 5.928 1.00 82.25 93 VAL A C 1
ATOM 697 O O . VAL A 1 93 ? -0.057 13.741 4.714 1.00 82.25 93 VAL A O 1
#